Protein AF-A0A8S3JS24-F1 (afdb_monomer_lite)

pLDDT: mean 89.35, std 8.26, range [51.94, 95.0]

Foldseek 3Di:
DCPPCVVVVVVVVVVVVVVVVVVVLLCVLLVVLVVVQVVCVVVVHDGDDPVVSVVSSVVVSVVVVVLVVDDPVSVVVVVVVVVVVVVVVVVVVVD

Secondary structure (DSSP, 8-state):
--TTSHHHHHHHHHHHHHHHHHHHHHHHHHHHHHHHHHHHHHTTPPPPPHHHHHHHHHHHHHHHHHHHTS-HHHHHHHHHHHHHHHHHHHHHHH-

Radius of gyration: 18.6 Å; chains: 1; bounding box: 46×34×53 Å

Organism: NCBI:txid392030

Structure (mmCIF, N/CA/C/O backbone):
data_AF-A0A8S3JS24-F1
#
_entry.id   AF-A0A8S3JS24-F1
#
loop_
_atom_site.group_PDB
_atom_site.id
_atom_site.type_symbol
_atom_site.label_atom_id
_atom_site.label_alt_id
_atom_site.label_comp_id
_atom_site.label_asym_id
_atom_site.label_entity_id
_atom_site.label_seq_id
_atom_site.pdbx_PDB_ins_code
_atom_site.Cartn_x
_atom_site.Cartn_y
_atom_site.Cartn_z
_atom_site.occupancy
_atom_site.B_iso_or_equiv
_atom_site.auth_seq_id
_atom_site.auth_comp_id
_atom_site.auth_asym_id
_atom_site.auth_atom_id
_atom_site.pdbx_PDB_model_num
ATOM 1 N N . MET A 1 1 ? 12.736 18.970 -32.595 1.00 52.28 1 MET A N 1
ATOM 2 C CA . MET A 1 1 ? 13.290 18.924 -31.224 1.00 52.28 1 MET A CA 1
ATOM 3 C C . MET A 1 1 ? 13.994 17.575 -31.052 1.00 52.28 1 MET A C 1
ATOM 5 O O . MET A 1 1 ? 13.368 16.589 -30.712 1.00 52.28 1 MET A O 1
ATOM 9 N N . THR A 1 2 ? 15.132 17.402 -31.730 1.00 51.94 2 THR A N 1
ATOM 10 C CA . THR A 1 2 ? 16.482 17.296 -31.129 1.00 51.94 2 THR A CA 1
ATOM 11 C C . THR A 1 2 ? 16.680 16.063 -30.234 1.00 51.94 2 THR A C 1
ATOM 13 O O . THR A 1 2 ? 16.795 16.163 -29.017 1.00 51.94 2 THR A O 1
ATOM 16 N N . ALA A 1 3 ? 16.865 14.903 -30.879 1.00 61.09 3 ALA A N 1
ATOM 17 C CA . ALA A 1 3 ? 17.307 13.633 -30.279 1.00 61.09 3 ALA A CA 1
ATOM 18 C C . ALA A 1 3 ? 18.555 13.743 -29.368 1.00 61.09 3 ALA A C 1
ATOM 20 O O . ALA A 1 3 ? 18.825 12.855 -28.569 1.00 61.09 3 ALA A O 1
ATOM 21 N N . ARG A 1 4 ? 19.293 14.859 -29.440 1.00 61.09 4 ARG A N 1
ATOM 22 C CA . ARG A 1 4 ? 20.462 15.180 -28.611 1.00 61.09 4 ARG A CA 1
ATOM 23 C C . ARG A 1 4 ? 20.139 15.381 -27.122 1.00 61.09 4 ARG A C 1
ATOM 25 O O . ARG A 1 4 ? 21.006 15.139 -26.293 1.00 61.09 4 ARG A O 1
ATOM 32 N N . TYR A 1 5 ? 18.913 15.790 -26.783 1.00 66.31 5 TYR A N 1
ATOM 33 C CA . TYR A 1 5 ? 18.464 15.923 -25.388 1.00 66.31 5 TYR A CA 1
ATOM 34 C C . TYR A 1 5 ? 17.676 14.711 -24.893 1.00 66.31 5 TYR A C 1
ATOM 36 O O . TYR A 1 5 ? 17.434 14.607 -23.696 1.00 66.31 5 TYR A O 1
ATOM 44 N N . ALA A 1 6 ? 17.329 13.772 -25.781 1.00 75.06 6 ALA A N 1
ATOM 45 C CA . ALA A 1 6 ? 16.554 12.590 -25.420 1.00 75.06 6 ALA A CA 1
ATOM 46 C C . ALA A 1 6 ? 17.167 11.798 -24.245 1.00 75.06 6 ALA A C 1
ATOM 48 O O . ALA A 1 6 ? 16.414 11.453 -23.340 1.00 75.06 6 ALA A O 1
ATOM 49 N N . PRO A 1 7 ? 18.498 11.584 -24.151 1.00 84.12 7 PRO A N 1
ATOM 50 C CA . PRO A 1 7 ? 19.074 10.863 -23.014 1.00 84.12 7 PRO A CA 1
ATOM 51 C C . PRO A 1 7 ? 18.903 11.606 -21.683 1.00 84.12 7 PRO A C 1
ATOM 53 O O . PRO A 1 7 ? 18.538 11.003 -20.677 1.00 84.12 7 PRO A O 1
ATOM 56 N N . LEU A 1 8 ? 19.126 12.925 -21.680 1.00 85.69 8 LEU A N 1
ATOM 57 C CA . LEU A 1 8 ? 19.007 13.754 -20.480 1.00 85.69 8 LEU A CA 1
ATOM 58 C C . LEU A 1 8 ? 17.544 13.880 -20.036 1.00 85.69 8 LEU A C 1
ATOM 60 O O . LEU A 1 8 ? 17.244 13.747 -18.853 1.00 85.69 8 LEU A O 1
ATOM 64 N N . THR A 1 9 ? 16.625 14.085 -20.981 1.00 84.69 9 THR A N 1
ATOM 65 C CA . THR A 1 9 ? 15.189 14.153 -20.698 1.00 84.69 9 THR A CA 1
ATOM 66 C C . THR A 1 9 ? 14.664 12.813 -20.180 1.00 84.69 9 THR A C 1
ATOM 68 O O . THR A 1 9 ? 13.962 12.804 -19.176 1.00 84.69 9 THR A O 1
ATOM 71 N N . CYS A 1 10 ? 15.060 11.679 -20.772 1.00 86.88 10 CYS A N 1
ATOM 72 C CA . CYS A 1 10 ? 14.691 10.352 -20.268 1.00 86.88 10 CYS A CA 1
ATOM 73 C C . CYS A 1 10 ? 15.234 10.089 -18.858 1.00 86.88 10 CYS A C 1
ATOM 75 O O . CYS A 1 10 ? 14.516 9.540 -18.026 1.00 86.88 10 CYS A O 1
ATOM 77 N N . PHE A 1 11 ? 16.470 10.507 -18.567 1.00 90.06 11 PHE A N 1
ATOM 78 C CA . PHE A 1 11 ? 17.051 10.383 -17.229 1.00 90.06 11 PHE A CA 1
ATOM 79 C C . PHE A 1 11 ? 16.254 11.179 -16.189 1.00 90.06 11 PHE A C 1
ATOM 81 O O . PHE A 1 11 ? 15.881 10.642 -15.149 1.00 90.06 11 PHE A O 1
ATOM 88 N N . ILE A 1 12 ? 15.937 12.440 -16.493 1.00 91.56 12 ILE A N 1
ATOM 89 C CA . ILE A 1 12 ? 15.149 13.306 -15.610 1.00 91.56 12 ILE A CA 1
ATOM 90 C C . ILE A 1 12 ? 13.738 12.732 -15.407 1.00 91.56 12 ILE A C 1
ATOM 92 O O . ILE A 1 12 ? 13.297 12.582 -14.269 1.00 91.56 12 ILE A O 1
ATOM 96 N N . CYS A 1 13 ? 13.048 12.344 -16.484 1.00 90.88 13 CYS A N 1
ATOM 97 C CA . CYS A 1 13 ? 11.729 11.713 -16.401 1.00 90.88 13 CYS A CA 1
ATOM 98 C C . CYS A 1 13 ? 11.759 10.410 -15.590 1.00 90.88 13 CYS A C 1
ATOM 100 O O . CYS A 1 13 ? 10.840 10.161 -14.813 1.00 90.88 13 CYS A O 1
ATOM 102 N N . GLY A 1 14 ? 12.817 9.605 -15.725 1.00 92.56 14 GLY A N 1
ATOM 103 C CA . GLY A 1 14 ? 13.007 8.384 -14.945 1.00 92.56 14 GLY A CA 1
ATOM 104 C C . GLY A 1 14 ? 13.081 8.658 -13.443 1.00 92.56 14 GLY A C 1
ATOM 105 O O . GLY A 1 14 ? 12.382 8.007 -12.668 1.00 92.56 14 GLY A O 1
ATOM 106 N N . TRP A 1 15 ? 13.855 9.666 -13.032 1.00 94.69 15 TRP A N 1
ATOM 107 C CA . TRP A 1 15 ? 13.951 10.065 -11.624 1.00 94.69 15 TRP A CA 1
ATOM 108 C C . TRP A 1 15 ? 12.645 10.620 -11.066 1.00 94.69 15 TRP A C 1
ATOM 110 O O . TRP A 1 15 ? 12.249 10.240 -9.966 1.00 94.69 15 TRP A O 1
ATOM 120 N N . PHE A 1 16 ? 11.944 11.471 -11.818 1.00 94.38 16 PHE A N 1
ATOM 121 C CA . PHE A 1 16 ? 10.642 11.978 -11.381 1.00 94.38 16 PHE A CA 1
ATOM 122 C C . PHE A 1 16 ? 9.600 10.865 -11.262 1.00 94.38 16 PHE A C 1
ATOM 124 O O . PHE A 1 16 ? 8.850 10.845 -10.289 1.00 94.38 16 PHE A O 1
ATOM 131 N N . ASN A 1 17 ? 9.591 9.909 -12.193 1.00 94.06 17 ASN A N 1
ATOM 132 C CA . ASN A 1 17 ? 8.726 8.737 -12.099 1.00 94.06 17 ASN A CA 1
ATOM 133 C C . ASN A 1 17 ? 9.061 7.898 -10.856 1.00 94.06 17 ASN A C 1
ATOM 135 O O . ASN A 1 17 ? 8.169 7.509 -10.110 1.00 94.06 17 ASN A O 1
ATOM 139 N N . PHE A 1 18 ? 10.347 7.665 -10.585 1.00 92.81 18 PHE A N 1
ATOM 140 C CA . PHE A 1 18 ? 10.780 6.944 -9.389 1.00 92.81 18 PHE A CA 1
ATOM 141 C C . PHE A 1 18 ? 10.321 7.637 -8.096 1.00 92.81 18 PHE A C 1
ATOM 143 O O . PHE A 1 18 ? 9.658 7.013 -7.271 1.00 92.81 18 PHE A O 1
ATOM 150 N N . ILE A 1 19 ? 10.608 8.933 -7.939 1.00 93.75 19 ILE A N 1
ATOM 151 C CA . ILE A 1 19 ? 10.226 9.708 -6.745 1.00 93.75 19 ILE A CA 1
ATOM 152 C C . ILE A 1 19 ? 8.701 9.762 -6.589 1.00 93.75 19 ILE A C 1
ATOM 154 O O . ILE A 1 19 ? 8.190 9.630 -5.475 1.00 93.75 19 ILE A O 1
ATOM 158 N N . GLY A 1 20 ? 7.972 9.932 -7.694 1.00 92.94 20 GLY A N 1
ATOM 159 C CA . GLY A 1 20 ? 6.511 9.948 -7.699 1.00 92.94 20 GLY A CA 1
ATOM 160 C C . GLY A 1 20 ? 5.912 8.623 -7.228 1.00 92.94 20 GLY A C 1
ATOM 161 O O . GLY A 1 20 ? 5.014 8.626 -6.387 1.00 92.94 20 GLY A O 1
ATOM 162 N N . ASN A 1 21 ? 6.453 7.495 -7.692 1.00 90.62 21 ASN A N 1
ATOM 163 C CA . ASN A 1 21 ? 6.005 6.170 -7.258 1.00 90.62 21 ASN A CA 1
ATOM 164 C C . ASN A 1 21 ? 6.323 5.918 -5.778 1.00 90.62 21 ASN A C 1
ATOM 166 O O . ASN A 1 21 ? 5.432 5.534 -5.028 1.00 90.62 21 ASN A O 1
ATOM 170 N N . VAL A 1 22 ? 7.543 6.234 -5.324 1.00 90.44 22 VAL A N 1
ATOM 171 C CA . VAL A 1 22 ? 7.923 6.091 -3.905 1.00 90.44 22 VAL A CA 1
ATOM 172 C C . VAL A 1 22 ? 7.027 6.938 -3.001 1.00 90.44 22 VAL A C 1
ATOM 174 O O . VAL A 1 22 ? 6.580 6.480 -1.952 1.00 90.44 22 VAL A O 1
ATOM 177 N N . THR A 1 23 ? 6.734 8.173 -3.409 1.00 91.94 23 THR A N 1
ATOM 178 C CA . THR A 1 23 ? 5.842 9.058 -2.648 1.00 91.94 23 THR A CA 1
ATOM 179 C C . THR A 1 23 ? 4.428 8.488 -2.598 1.00 91.94 23 THR A C 1
ATOM 181 O O . THR A 1 23 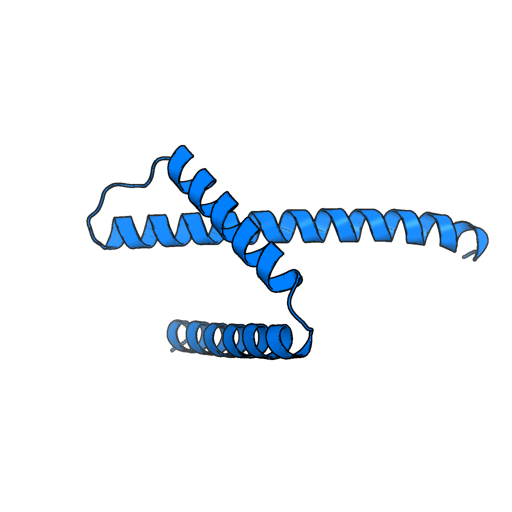? 3.818 8.469 -1.533 1.00 91.94 23 THR A O 1
ATOM 184 N N . SER A 1 24 ? 3.931 7.965 -3.722 1.00 90.12 24 SER A N 1
ATOM 185 C CA . SER A 1 24 ? 2.606 7.343 -3.806 1.00 90.12 24 SER A CA 1
ATOM 186 C C . SER A 1 24 ? 2.481 6.141 -2.866 1.00 90.12 24 SER A C 1
ATOM 188 O O . SER A 1 24 ? 1.493 6.045 -2.139 1.00 90.12 24 SER A O 1
ATOM 190 N N . ASP A 1 25 ? 3.499 5.280 -2.797 1.00 89.69 25 ASP A N 1
ATOM 191 C CA . ASP A 1 25 ? 3.526 4.136 -1.875 1.00 89.69 25 ASP A CA 1
ATOM 192 C C . ASP A 1 25 ? 3.437 4.576 -0.400 1.00 89.69 25 ASP A C 1
ATOM 194 O O . ASP A 1 25 ? 2.712 3.974 0.397 1.00 89.69 25 ASP A O 1
ATOM 198 N N . VAL A 1 26 ? 4.134 5.656 -0.028 1.00 89.88 26 VAL A N 1
ATOM 199 C CA . VAL A 1 26 ? 4.090 6.226 1.333 1.00 89.88 26 VAL A CA 1
ATOM 200 C C . VAL A 1 26 ? 2.740 6.889 1.626 1.00 89.88 26 VAL A C 1
ATOM 202 O O . VAL A 1 26 ? 2.197 6.762 2.727 1.00 89.88 26 VAL A O 1
ATOM 205 N N . THR A 1 27 ? 2.160 7.593 0.654 1.00 92.94 27 THR A N 1
ATOM 206 C CA . THR A 1 27 ? 0.833 8.207 0.801 1.00 92.94 27 THR A CA 1
ATOM 207 C C . THR A 1 27 ? -0.255 7.150 0.978 1.00 92.94 27 THR A C 1
ATOM 209 O O . THR A 1 27 ? -1.144 7.323 1.808 1.00 92.94 27 THR A O 1
ATOM 212 N N . LEU A 1 28 ? -0.176 6.026 0.264 1.00 91.50 28 LEU A N 1
ATOM 213 C CA . LEU A 1 28 ? -1.130 4.928 0.414 1.00 91.50 28 LEU A CA 1
ATOM 214 C C . LEU A 1 28 ? -1.023 4.253 1.789 1.00 91.50 28 LEU A C 1
ATOM 216 O O . LEU A 1 28 ? -2.049 4.006 2.427 1.00 91.50 28 LEU A O 1
ATOM 220 N N . SER A 1 29 ? 0.192 3.997 2.287 1.00 93.00 29 SER A N 1
ATOM 221 C CA . SER A 1 29 ? 0.369 3.359 3.600 1.00 93.00 29 SER A CA 1
ATOM 222 C C . SER A 1 29 ? -0.076 4.258 4.760 1.00 93.00 29 SER A C 1
ATOM 224 O O . SER A 1 29 ? -0.774 3.799 5.668 1.00 93.00 29 SER A O 1
ATOM 226 N N . SER A 1 30 ? 0.237 5.554 4.697 1.00 93.50 30 SER A N 1
ATOM 227 C CA . SER A 1 30 ? -0.242 6.553 5.667 1.00 93.50 30 SER A CA 1
ATOM 228 C C . SER A 1 30 ? -1.750 6.812 5.576 1.00 93.50 30 SER A C 1
ATOM 230 O O . SER A 1 30 ? -2.423 6.954 6.604 1.00 93.50 30 SER A O 1
ATOM 232 N N . GLY A 1 31 ? -2.313 6.790 4.367 1.00 93.31 31 GLY A N 1
ATOM 233 C CA . GLY A 1 31 ? -3.756 6.841 4.142 1.00 93.31 31 GLY A CA 1
ATOM 234 C C . GLY A 1 31 ? -4.479 5.674 4.813 1.00 93.31 31 GLY A C 1
ATOM 235 O O . GLY A 1 31 ? -5.460 5.886 5.527 1.00 93.31 31 GLY A O 1
ATOM 236 N N . PHE A 1 32 ? -3.953 4.452 4.686 1.00 93.06 32 PHE A N 1
ATOM 237 C CA . PHE A 1 32 ? -4.514 3.291 5.380 1.00 93.06 32 PHE A CA 1
ATOM 238 C C . PHE A 1 32 ? -4.472 3.448 6.906 1.00 93.06 32 PHE A C 1
ATOM 240 O O . PHE A 1 32 ? -5.473 3.187 7.573 1.00 93.06 32 PHE A O 1
ATOM 247 N N . ALA A 1 33 ? -3.351 3.906 7.474 1.00 94.69 33 ALA A N 1
ATOM 248 C CA . ALA A 1 33 ? -3.245 4.126 8.919 1.00 94.69 33 ALA A CA 1
ATOM 249 C C . ALA A 1 33 ? -4.276 5.154 9.426 1.00 94.69 33 ALA A C 1
ATOM 251 O O . ALA A 1 33 ? -4.845 4.990 10.507 1.00 94.69 33 ALA A O 1
ATOM 252 N N . THR A 1 34 ? -4.572 6.169 8.610 1.00 94.62 34 THR A N 1
ATOM 253 C CA . THR A 1 34 ? -5.600 7.178 8.899 1.00 94.62 34 THR A CA 1
ATOM 254 C C . THR A 1 34 ? -7.008 6.579 8.859 1.00 94.62 34 THR A C 1
ATOM 256 O O . THR A 1 34 ? -7.810 6.844 9.756 1.00 94.62 34 THR A O 1
ATOM 259 N N . ILE A 1 35 ? -7.308 5.731 7.869 1.00 94.00 35 ILE A N 1
ATOM 260 C CA . ILE A 1 35 ? -8.593 5.015 7.777 1.00 94.00 35 ILE A CA 1
ATOM 261 C C . ILE A 1 35 ? -8.776 4.083 8.979 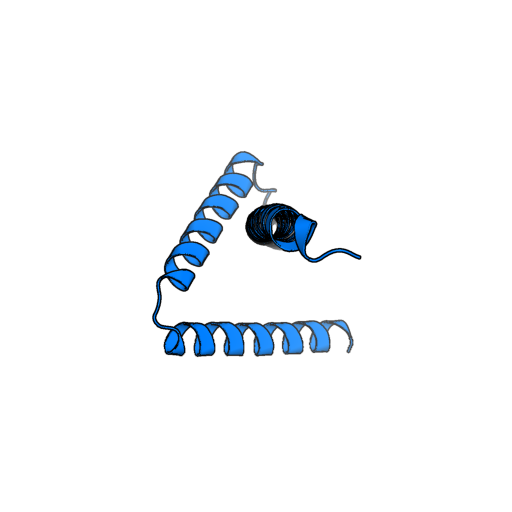1.00 94.00 35 ILE A C 1
ATOM 263 O O . ILE A 1 35 ? -9.848 4.060 9.581 1.00 94.00 35 ILE A O 1
ATOM 267 N N . LEU A 1 36 ? -7.729 3.358 9.378 1.00 94.25 36 LEU A N 1
ATOM 268 C CA . LEU A 1 36 ? -7.769 2.489 10.554 1.00 94.25 36 LEU A CA 1
ATOM 269 C C . LEU A 1 36 ? -8.031 3.290 11.837 1.00 94.25 36 LEU A C 1
ATOM 271 O O . LEU A 1 36 ? -8.854 2.893 12.660 1.00 94.25 36 LEU A O 1
ATOM 275 N N . ASN A 1 37 ? -7.367 4.438 11.993 1.00 94.94 37 ASN A N 1
ATOM 276 C CA . ASN A 1 37 ? -7.617 5.348 13.106 1.00 94.94 37 ASN A CA 1
ATOM 277 C C . ASN A 1 37 ? -9.080 5.826 13.126 1.00 94.94 37 ASN A C 1
ATOM 279 O O . ASN A 1 37 ? -9.724 5.793 14.172 1.00 94.94 37 ASN A O 1
ATOM 283 N N . ALA A 1 38 ? -9.629 6.212 11.970 1.00 93.94 38 ALA A N 1
ATOM 284 C CA . ALA A 1 38 ? -11.029 6.611 11.852 1.00 93.94 38 ALA A CA 1
ATOM 285 C C . ALA A 1 38 ? -11.988 5.468 12.230 1.00 93.94 38 ALA A C 1
ATOM 287 O O . ALA A 1 38 ? -12.932 5.689 12.986 1.00 93.94 38 ALA A O 1
ATOM 288 N N . ALA A 1 39 ? -11.716 4.239 11.783 1.00 93.38 39 ALA A N 1
ATOM 289 C CA . ALA A 1 39 ? -12.506 3.064 12.147 1.00 93.38 39 ALA A CA 1
ATOM 290 C C . ALA A 1 39 ? -12.482 2.794 13.664 1.00 93.38 39 ALA A C 1
ATOM 292 O O . ALA A 1 39 ? -13.520 2.491 14.254 1.00 93.38 39 ALA A O 1
ATOM 293 N N . MET A 1 40 ? -11.328 2.964 14.319 1.00 94.31 40 MET A N 1
ATOM 294 C CA . MET A 1 40 ? -11.231 2.825 15.774 1.00 94.31 40 MET A CA 1
ATOM 295 C C . MET A 1 40 ? -12.042 3.888 16.519 1.00 94.31 40 MET A C 1
ATOM 297 O O . MET A 1 40 ? -12.760 3.551 17.460 1.00 94.31 40 MET A O 1
ATOM 301 N N . ILE A 1 41 ? -11.996 5.140 16.066 1.00 95.00 41 ILE A N 1
ATOM 302 C CA . ILE A 1 41 ? -12.796 6.224 16.649 1.00 95.00 41 ILE A CA 1
ATOM 303 C C . ILE A 1 41 ? -14.294 5.917 16.516 1.00 95.00 41 ILE A C 1
ATOM 305 O O . ILE A 1 41 ? -15.036 6.041 17.487 1.00 95.00 41 ILE A O 1
ATOM 309 N N . ILE A 1 42 ? -14.736 5.439 15.347 1.00 95.00 42 ILE A N 1
ATOM 310 C CA . ILE A 1 42 ? -16.136 5.045 15.110 1.00 95.00 42 ILE A CA 1
ATOM 311 C C . ILE A 1 42 ? -16.559 3.886 16.026 1.00 95.00 42 ILE A C 1
ATOM 313 O O . ILE A 1 42 ? -17.693 3.855 16.496 1.00 95.00 42 ILE A O 1
ATOM 317 N N . SER A 1 43 ? -15.648 2.960 16.334 1.00 93.69 43 SER A N 1
ATOM 318 C CA . SER A 1 43 ? -15.908 1.853 17.268 1.00 93.69 43 SER A CA 1
ATOM 319 C C . SER A 1 43 ? -15.967 2.264 18.750 1.00 93.69 43 SER A C 1
ATOM 321 O O . SER A 1 43 ? -16.180 1.409 19.606 1.00 93.69 43 SER A O 1
ATOM 323 N N . GLY A 1 44 ? -15.777 3.551 19.067 1.00 93.19 44 GLY A N 1
ATOM 324 C CA . GLY A 1 44 ? -15.806 4.079 20.435 1.00 93.19 44 GLY A CA 1
ATOM 325 C C . GLY A 1 44 ? -14.458 4.046 21.163 1.00 93.19 44 GLY A C 1
ATOM 326 O O . GLY A 1 44 ? -14.415 4.291 22.366 1.00 93.19 44 GLY A O 1
ATOM 327 N N . ASN A 1 45 ? -13.360 3.754 20.458 1.00 92.50 45 ASN A N 1
ATOM 328 C CA . ASN A 1 45 ? -12.009 3.788 21.016 1.00 92.50 45 ASN A CA 1
ATOM 329 C C . ASN A 1 45 ? -11.366 5.176 20.859 1.00 92.50 45 ASN A C 1
ATOM 331 O O . ASN A 1 45 ? -11.742 5.973 19.999 1.00 92.50 45 ASN A O 1
ATOM 335 N N . SER A 1 46 ? -10.351 5.458 21.679 1.00 93.00 46 SER A N 1
ATOM 336 C CA . SER A 1 46 ? -9.537 6.672 21.549 1.00 93.00 46 SER A CA 1
ATOM 337 C C . SER A 1 46 ? -8.733 6.687 20.247 1.00 93.00 46 SER A C 1
ATOM 339 O O . SER A 1 46 ? -8.392 5.639 19.692 1.00 93.00 46 SER A O 1
ATOM 341 N N . SER A 1 47 ? -8.377 7.887 19.784 1.00 93.00 47 SER A N 1
ATOM 342 C CA . SER A 1 47 ? -7.526 8.051 18.607 1.00 93.00 47 SER A CA 1
ATOM 343 C C . SER A 1 47 ? -6.135 7.446 18.818 1.00 93.00 47 SER A C 1
ATOM 345 O O . SER A 1 47 ? -5.540 7.519 19.896 1.00 93.00 47 SER A O 1
ATOM 347 N N . LEU A 1 48 ? -5.594 6.860 17.753 1.00 92.25 48 LEU A N 1
ATOM 348 C CA . LEU A 1 48 ? -4.212 6.408 17.701 1.00 92.25 48 LEU A CA 1
ATOM 349 C C . LEU A 1 48 ? -3.277 7.601 17.807 1.00 92.25 48 LEU A C 1
ATOM 351 O O . LEU A 1 48 ? -3.424 8.588 17.080 1.00 92.25 48 LEU A O 1
ATOM 355 N N . SER A 1 49 ? -2.251 7.470 18.644 1.00 94.31 49 SER A N 1
ATOM 356 C CA . SER A 1 49 ? -1.161 8.436 18.653 1.00 94.31 49 SER A CA 1
ATOM 357 C C . SER A 1 49 ? -0.454 8.450 17.296 1.00 94.31 49 SER A C 1
ATOM 359 O O . SER A 1 49 ? -0.361 7.429 16.607 1.00 94.31 49 SER A O 1
ATOM 361 N N . THR A 1 50 ? 0.095 9.606 16.924 1.00 92.25 50 THR A N 1
ATOM 362 C CA . THR A 1 50 ? 0.836 9.774 15.667 1.00 92.25 50 THR A CA 1
ATOM 363 C C . THR A 1 50 ? 1.958 8.744 15.530 1.00 92.25 50 THR A C 1
ATOM 365 O O . THR A 1 50 ? 2.162 8.196 14.453 1.00 92.25 50 THR A O 1
ATOM 368 N N . GLY A 1 51 ? 2.637 8.407 16.634 1.00 93.31 51 GLY A N 1
ATOM 369 C CA . GLY A 1 51 ? 3.684 7.383 16.641 1.00 93.31 51 GLY A CA 1
ATOM 370 C C . GLY A 1 51 ? 3.178 5.998 16.227 1.00 93.31 51 GLY A C 1
ATOM 371 O O . GLY A 1 51 ? 3.838 5.316 15.445 1.00 93.31 51 GLY A O 1
ATOM 372 N N . VAL A 1 52 ? 1.987 5.598 16.685 1.00 93.19 52 VAL A N 1
ATOM 373 C CA . VAL A 1 52 ? 1.391 4.309 16.303 1.00 93.19 52 VAL A CA 1
ATOM 374 C C . VAL A 1 52 ? 0.947 4.323 14.840 1.00 93.19 52 VAL A C 1
ATOM 376 O O . VAL A 1 52 ? 1.209 3.361 14.122 1.00 93.19 52 VAL A O 1
ATOM 379 N N . GLN A 1 53 ? 0.352 5.419 14.361 1.00 93.25 53 GLN A N 1
ATOM 380 C CA . GLN A 1 53 ? -0.041 5.550 12.950 1.00 93.25 53 GLN A CA 1
ATOM 381 C C . GLN A 1 53 ? 1.172 5.458 12.008 1.00 93.25 53 GLN A C 1
ATOM 383 O O . GLN A 1 53 ? 1.126 4.751 10.997 1.00 93.25 53 GLN A O 1
ATOM 388 N N . THR A 1 54 ? 2.291 6.094 12.368 1.00 93.69 54 THR A N 1
ATOM 389 C CA . THR A 1 54 ? 3.557 5.974 11.631 1.00 93.69 54 THR A CA 1
ATOM 390 C C . THR A 1 54 ? 4.083 4.539 11.647 1.00 93.69 54 THR A C 1
ATOM 392 O O . THR A 1 54 ? 4.476 4.023 10.603 1.00 93.69 54 THR A O 1
ATOM 395 N N . GLY A 1 55 ? 4.046 3.861 12.800 1.00 93.62 55 GLY A N 1
ATOM 396 C CA . GLY A 1 55 ? 4.461 2.458 12.912 1.00 93.62 55 GLY A CA 1
ATOM 397 C C . GLY A 1 55 ? 3.650 1.521 12.012 1.00 93.62 55 GLY A C 1
ATOM 398 O O . GLY A 1 55 ? 4.220 0.679 11.319 1.00 93.62 55 GLY A O 1
ATOM 399 N N . ILE A 1 56 ? 2.330 1.718 11.954 1.00 94.06 56 ILE A N 1
ATOM 400 C CA . ILE A 1 56 ? 1.430 0.970 11.064 1.00 94.06 56 ILE A CA 1
ATOM 401 C C . ILE A 1 56 ? 1.765 1.249 9.595 1.00 94.06 56 ILE A C 1
ATOM 403 O O . ILE A 1 56 ? 1.862 0.316 8.801 1.00 94.06 56 ILE A O 1
ATOM 407 N N . SER A 1 57 ? 2.005 2.514 9.242 1.00 93.25 57 SER A N 1
ATOM 408 C CA . SER A 1 57 ? 2.367 2.908 7.873 1.00 93.25 57 SER A CA 1
ATOM 409 C C . SER A 1 57 ? 3.657 2.221 7.411 1.00 93.25 57 SER A C 1
ATOM 411 O O . SER A 1 57 ? 3.704 1.665 6.316 1.00 93.25 57 SER A O 1
ATOM 413 N N . ILE A 1 58 ? 4.680 2.178 8.273 1.00 93.69 58 ILE A N 1
ATOM 414 C CA . ILE A 1 58 ? 5.944 1.476 7.998 1.00 93.69 58 ILE A CA 1
ATOM 415 C C . ILE A 1 58 ? 5.698 -0.024 7.799 1.00 93.69 58 ILE A C 1
ATOM 417 O O . ILE A 1 58 ? 6.183 -0.600 6.824 1.00 93.69 58 ILE A O 1
ATOM 421 N N . ALA A 1 59 ? 4.924 -0.660 8.684 1.00 94.06 59 ALA A N 1
ATOM 422 C CA . ALA A 1 59 ? 4.616 -2.087 8.582 1.00 94.06 59 ALA A CA 1
ATOM 423 C C . ALA A 1 59 ? 3.903 -2.434 7.263 1.00 94.06 59 ALA A C 1
ATOM 425 O O . ALA A 1 59 ? 4.244 -3.421 6.611 1.00 94.06 59 ALA A O 1
ATOM 426 N N . ILE A 1 60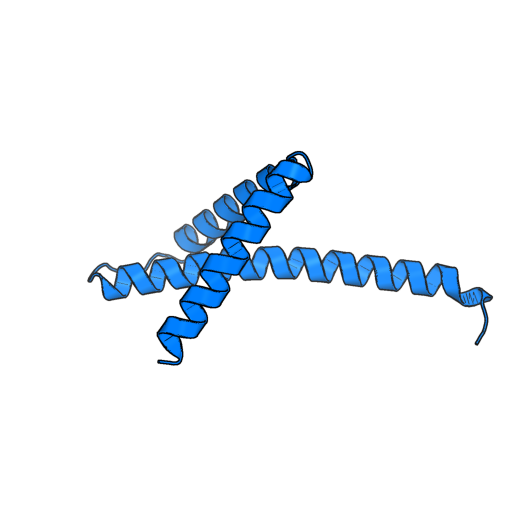 ? 2.963 -1.596 6.824 1.00 93.50 60 ILE A N 1
ATOM 427 C CA . ILE A 1 60 ? 2.248 -1.777 5.554 1.00 93.50 60 ILE A CA 1
ATOM 428 C C . ILE A 1 60 ? 3.184 -1.618 4.361 1.00 93.50 60 ILE A C 1
ATOM 430 O O . ILE A 1 60 ? 3.144 -2.439 3.445 1.00 93.50 60 ILE A O 1
ATOM 434 N N . SER A 1 61 ? 4.066 -0.617 4.380 1.00 91.44 61 SER A N 1
ATOM 435 C CA . SER A 1 61 ? 5.078 -0.460 3.335 1.00 91.44 61 SER A CA 1
ATOM 436 C C . SER A 1 61 ? 5.997 -1.687 3.245 1.00 91.44 61 SER A C 1
ATOM 438 O O . SER A 1 61 ? 6.321 -2.118 2.141 1.00 91.44 61 SER A O 1
ATOM 440 N N . PHE A 1 62 ? 6.351 -2.326 4.367 1.00 91.00 62 PHE A N 1
ATOM 441 C CA . PHE A 1 62 ? 7.090 -3.596 4.344 1.00 91.00 62 PHE A CA 1
ATOM 442 C C . PHE A 1 62 ? 6.298 -4.736 3.692 1.00 91.00 62 PHE A C 1
ATOM 444 O O . PHE A 1 62 ? 6.848 -5.464 2.863 1.00 91.00 62 PHE A O 1
ATOM 451 N N . ILE A 1 63 ? 5.006 -4.876 4.008 1.00 90.44 63 ILE A N 1
ATOM 452 C CA . ILE A 1 63 ? 4.135 -5.879 3.373 1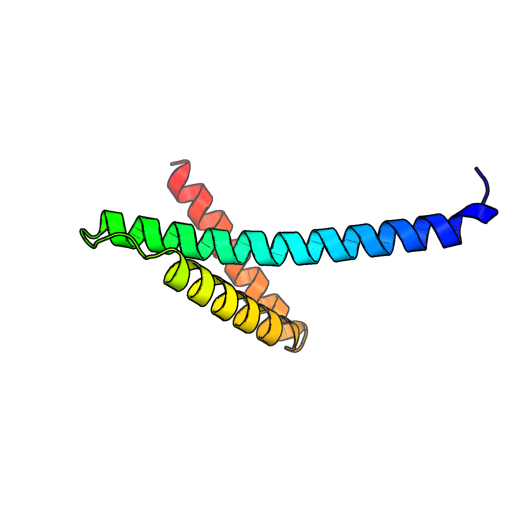.00 90.44 63 ILE A CA 1
ATOM 453 C C . ILE A 1 63 ? 4.077 -5.649 1.856 1.00 90.44 63 ILE A C 1
ATOM 455 O O . ILE A 1 63 ? 4.215 -6.595 1.074 1.00 90.44 63 ILE A O 1
ATOM 459 N N . TRP A 1 64 ? 3.958 -4.394 1.423 1.00 89.50 64 TRP A N 1
ATOM 460 C CA . TRP A 1 64 ? 3.976 -4.036 0.007 1.00 89.50 64 TRP A CA 1
ATOM 461 C C . TRP A 1 64 ? 5.286 -4.433 -0.682 1.00 89.50 64 TRP A C 1
ATOM 463 O O . TRP A 1 64 ? 5.267 -5.110 -1.710 1.00 89.50 64 TRP A O 1
ATOM 473 N N . VAL A 1 65 ? 6.434 -4.117 -0.075 1.00 88.69 65 VAL A N 1
ATOM 474 C CA . VAL A 1 65 ? 7.754 -4.519 -0.589 1.00 88.69 65 VAL A CA 1
ATOM 475 C C . VAL A 1 65 ? 7.864 -6.040 -0.719 1.00 88.69 65 VAL A C 1
ATOM 477 O O . VAL A 1 65 ? 8.336 -6.535 -1.741 1.00 88.69 65 VAL A O 1
ATOM 480 N N . THR A 1 66 ? 7.378 -6.802 0.266 1.00 88.88 66 THR A N 1
ATOM 481 C CA . THR A 1 66 ? 7.393 -8.274 0.176 1.00 88.88 66 THR A CA 1
ATOM 482 C C . THR A 1 66 ? 6.485 -8.809 -0.932 1.00 88.88 66 THR A C 1
ATOM 484 O O . THR A 1 66 ? 6.830 -9.790 -1.589 1.00 88.88 66 THR A O 1
ATOM 487 N N . THR A 1 67 ? 5.369 -8.131 -1.206 1.00 87.56 67 THR A N 1
ATOM 488 C CA . THR A 1 67 ? 4.463 -8.473 -2.311 1.00 87.56 67 THR A CA 1
ATOM 489 C C . THR A 1 67 ? 5.133 -8.217 -3.662 1.00 87.56 67 THR A C 1
ATOM 491 O O . THR A 1 67 ? 5.059 -9.056 -4.562 1.00 87.56 67 THR A O 1
ATOM 494 N N . ASN A 1 68 ? 5.890 -7.123 -3.777 1.00 86.94 68 ASN A N 1
ATOM 495 C CA . ASN A 1 68 ? 6.682 -6.799 -4.966 1.00 86.94 68 ASN A CA 1
ATOM 496 C C . ASN A 1 68 ? 7.833 -7.790 -5.236 1.00 86.94 68 ASN A C 1
ATOM 498 O O . ASN A 1 68 ? 8.303 -7.883 -6.367 1.00 86.94 68 ASN A O 1
ATOM 502 N N . ALA A 1 69 ? 8.247 -8.584 -4.243 1.00 88.00 69 ALA A N 1
ATOM 503 C CA . ALA A 1 69 ? 9.233 -9.653 -4.417 1.00 88.00 69 ALA A CA 1
ATOM 504 C C . ALA A 1 69 ? 8.634 -10.986 -4.924 1.00 88.00 69 ALA A C 1
ATOM 506 O O . ALA A 1 69 ? 9.376 -11.915 -5.251 1.00 88.00 69 ALA A O 1
ATOM 507 N N . LEU A 1 70 ? 7.303 -11.120 -4.973 1.00 89.25 70 LEU A N 1
ATOM 508 C CA . LEU A 1 70 ? 6.641 -12.332 -5.462 1.00 89.25 70 LEU A CA 1
ATOM 509 C C . LEU A 1 70 ? 6.773 -12.489 -6.986 1.00 89.25 70 LEU A C 1
ATOM 511 O O . LEU A 1 70 ? 6.975 -11.531 -7.724 1.00 89.25 70 LEU A O 1
ATOM 515 N N . ARG A 1 71 ? 6.599 -13.723 -7.483 1.00 89.81 71 ARG A N 1
ATOM 516 C CA . ARG A 1 71 ? 6.479 -13.968 -8.932 1.00 89.81 71 ARG A CA 1
ATOM 517 C C . ARG A 1 71 ? 5.263 -13.227 -9.490 1.00 89.81 71 ARG A C 1
ATOM 519 O O . ARG A 1 71 ? 4.218 -13.180 -8.836 1.00 89.81 71 ARG A O 1
ATOM 526 N N . ILE A 1 72 ? 5.396 -12.751 -10.726 1.00 89.81 72 ILE A N 1
ATOM 527 C CA . ILE A 1 72 ? 4.401 -11.914 -11.408 1.00 89.81 72 ILE A CA 1
ATOM 528 C C . ILE A 1 72 ? 2.997 -12.538 -11.434 1.00 89.81 72 ILE A C 1
ATOM 530 O O . ILE A 1 72 ? 2.012 -11.832 -11.252 1.00 89.81 72 ILE A O 1
ATOM 534 N N . ASP A 1 73 ? 2.896 -13.868 -11.533 1.00 91.12 73 ASP A N 1
ATOM 535 C CA . ASP A 1 73 ? 1.608 -14.573 -11.512 1.00 91.12 73 ASP A CA 1
ATOM 536 C C . ASP A 1 73 ? 0.861 -14.358 -10.189 1.00 91.12 73 ASP A C 1
ATOM 538 O O . ASP A 1 73 ? -0.339 -14.095 -10.170 1.00 91.12 73 ASP A O 1
ATOM 542 N N . ARG A 1 74 ? 1.578 -14.433 -9.058 1.00 89.88 74 ARG A N 1
ATOM 543 C CA . ARG A 1 74 ? 0.995 -14.241 -7.720 1.00 89.88 74 ARG A CA 1
ATOM 544 C C . ARG A 1 74 ? 0.638 -12.781 -7.471 1.00 89.88 74 ARG A C 1
ATOM 546 O O . ARG A 1 74 ? -0.386 -12.513 -6.852 1.00 89.88 74 ARG A O 1
ATOM 553 N N . GLN A 1 75 ? 1.451 -11.855 -7.979 1.00 89.12 75 GLN A N 1
ATOM 554 C CA . GLN A 1 75 ? 1.127 -10.429 -7.945 1.00 89.12 75 GLN A CA 1
ATOM 555 C C . GLN A 1 75 ? -0.159 -10.155 -8.720 1.00 89.12 75 GLN A C 1
ATOM 557 O O . GLN A 1 75 ? -1.052 -9.498 -8.193 1.00 89.12 75 GLN A O 1
ATOM 562 N N . GLY A 1 76 ? -0.301 -10.726 -9.920 1.00 88.94 76 GLY A N 1
ATOM 563 C CA . GLY A 1 76 ? -1.501 -10.586 -10.744 1.00 88.94 76 GLY A CA 1
ATOM 564 C C . GLY A 1 76 ? -2.783 -10.971 -10.001 1.00 88.94 76 GLY A C 1
ATOM 565 O O . GLY A 1 76 ? -3.760 -10.222 -10.037 1.00 88.94 76 GLY A O 1
ATOM 566 N N . TRP A 1 77 ? -2.765 -12.079 -9.251 1.00 91.19 77 TRP A N 1
ATOM 567 C CA . TRP A 1 77 ? -3.898 -12.481 -8.408 1.00 91.19 77 TRP A CA 1
ATOM 568 C C . TRP A 1 77 ? -4.216 -11.466 -7.305 1.00 91.19 77 TRP A C 1
ATOM 570 O O . TRP A 1 77 ? -5.382 -11.118 -7.118 1.00 91.19 77 TRP A O 1
ATOM 580 N N . ILE A 1 78 ? -3.198 -10.958 -6.604 1.00 91.12 78 ILE A N 1
ATOM 581 C CA . ILE A 1 78 ? -3.371 -9.965 -5.532 1.00 91.12 78 ILE A CA 1
ATOM 582 C C . ILE A 1 78 ? -3.938 -8.655 -6.092 1.00 91.12 78 ILE A C 1
ATOM 584 O O . ILE A 1 78 ? -4.896 -8.116 -5.541 1.00 91.12 78 ILE A O 1
ATOM 588 N N . HIS A 1 79 ? -3.399 -8.168 -7.211 1.00 91.00 79 HIS A N 1
ATOM 589 C CA . HIS A 1 79 ? -3.890 -6.955 -7.863 1.00 91.00 79 HIS A CA 1
ATOM 590 C C . HIS A 1 79 ? -5.327 -7.116 -8.360 1.00 91.00 79 HIS A C 1
ATOM 592 O O . HIS A 1 79 ? -6.149 -6.234 -8.129 1.00 91.00 79 HIS A O 1
ATOM 598 N N . THR A 1 80 ? -5.657 -8.260 -8.967 1.00 93.38 80 THR A N 1
ATOM 599 C CA . THR A 1 80 ? -7.022 -8.542 -9.437 1.00 93.38 80 THR A CA 1
ATOM 600 C C . THR A 1 80 ? -8.016 -8.529 -8.276 1.00 93.38 80 THR A C 1
ATOM 602 O O . THR A 1 80 ? -9.076 -7.913 -8.375 1.00 93.38 80 THR A O 1
ATOM 605 N N . LEU A 1 81 ? -7.659 -9.150 -7.146 1.00 92.44 81 LEU A N 1
ATOM 606 C CA . LEU A 1 81 ? -8.482 -9.125 -5.939 1.00 92.44 81 LEU A CA 1
ATOM 607 C C . LEU A 1 81 ? -8.672 -7.695 -5.410 1.00 92.44 81 LEU A C 1
ATOM 609 O O . LEU A 1 81 ? -9.796 -7.302 -5.099 1.00 92.44 81 LEU A O 1
ATOM 613 N N . ALA A 1 82 ? -7.596 -6.906 -5.344 1.00 90.00 82 ALA A N 1
ATOM 614 C CA . ALA A 1 82 ? -7.661 -5.514 -4.907 1.00 90.00 82 ALA A CA 1
ATOM 615 C C . ALA A 1 82 ? -8.586 -4.674 -5.805 1.00 90.00 82 ALA A C 1
ATOM 617 O O . ALA A 1 82 ? -9.395 -3.900 -5.295 1.00 90.00 82 ALA A O 1
ATOM 618 N N . THR A 1 83 ? -8.539 -4.875 -7.126 1.00 92.62 83 THR A N 1
ATOM 619 C CA . THR A 1 83 ? -9.436 -4.204 -8.077 1.00 92.62 83 THR A CA 1
ATOM 620 C C . THR A 1 83 ? -10.901 -4.564 -7.834 1.00 92.62 83 THR A C 1
ATOM 622 O O . THR A 1 83 ? -11.748 -3.673 -7.818 1.00 92.62 83 THR A O 1
ATOM 625 N N . VAL A 1 84 ? -11.215 -5.841 -7.597 1.00 94.12 84 VAL A N 1
ATOM 626 C CA . VAL A 1 84 ? -12.592 -6.273 -7.298 1.00 94.12 84 VAL A CA 1
ATOM 627 C C . VAL A 1 84 ? -13.108 -5.620 -6.012 1.00 94.12 84 VAL A C 1
ATOM 629 O O . VAL A 1 84 ? -14.225 -5.103 -6.000 1.00 94.12 84 VAL A O 1
ATOM 632 N N . ILE A 1 85 ? -12.292 -5.581 -4.953 1.00 91.88 85 ILE A N 1
ATOM 633 C CA . ILE A 1 85 ? -12.649 -4.923 -3.685 1.00 91.88 85 ILE A CA 1
ATOM 634 C C . ILE A 1 85 ? -12.875 -3.42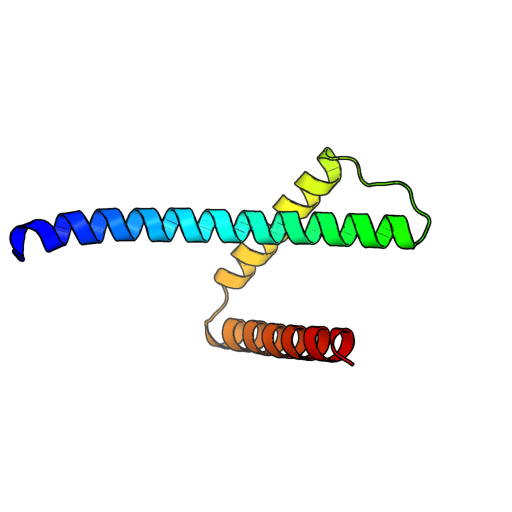3 -3.896 1.00 91.88 85 ILE A C 1
ATOM 636 O O . ILE A 1 85 ? -13.842 -2.871 -3.378 1.00 91.88 85 ILE A O 1
ATOM 640 N N . GLN A 1 86 ? -12.018 -2.761 -4.676 1.00 89.56 86 GLN A N 1
ATOM 641 C CA . GLN A 1 86 ? -12.132 -1.330 -4.943 1.00 89.56 86 GLN A CA 1
ATOM 642 C C . GLN A 1 86 ? -13.408 -0.990 -5.723 1.00 89.56 86 GLN A C 1
ATOM 644 O O . GLN A 1 86 ? -14.131 -0.074 -5.336 1.00 89.56 86 GLN A O 1
ATOM 649 N N . ILE A 1 87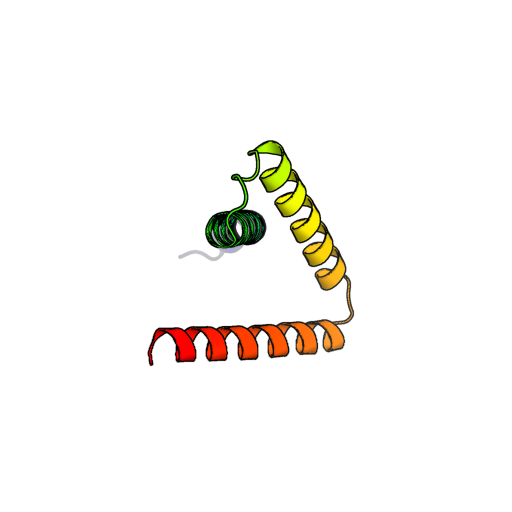 ? -13.718 -1.747 -6.780 1.00 93.19 87 ILE A N 1
ATOM 650 C CA . ILE A 1 87 ? -14.954 -1.569 -7.558 1.00 93.19 87 ILE A CA 1
ATOM 651 C C . ILE A 1 87 ? -16.180 -1.825 -6.673 1.00 93.19 87 ILE A C 1
ATOM 653 O O . ILE A 1 87 ? -17.116 -1.027 -6.681 1.00 93.19 87 ILE A O 1
ATOM 657 N N . GLY A 1 88 ? -16.160 -2.897 -5.875 1.00 91.31 88 GLY A N 1
ATOM 658 C CA . GLY A 1 88 ? -17.239 -3.212 -4.939 1.00 91.31 88 GLY A CA 1
ATOM 659 C C . GLY A 1 88 ? -17.451 -2.117 -3.890 1.00 91.31 88 GLY A C 1
ATOM 660 O O . GLY A 1 88 ? -18.584 -1.710 -3.649 1.00 91.31 88 GLY A O 1
ATOM 661 N N . GLY A 1 89 ? -16.370 -1.587 -3.314 1.00 89.12 89 GLY A N 1
ATOM 662 C CA . GLY A 1 89 ? -16.429 -0.497 -2.340 1.00 89.12 89 GLY A CA 1
ATOM 663 C C . GLY A 1 89 ? -17.016 0.788 -2.923 1.00 89.12 89 GLY A C 1
ATOM 664 O O . GLY A 1 89 ? -17.867 1.410 -2.293 1.00 89.12 89 GLY A O 1
ATOM 665 N N . VAL A 1 90 ? -16.625 1.158 -4.147 1.00 90.12 90 VAL A N 1
ATOM 666 C CA . VAL A 1 90 ? -17.208 2.318 -4.841 1.00 90.12 90 VAL A CA 1
ATOM 667 C C . VAL A 1 90 ? -18.697 2.103 -5.116 1.00 90.12 90 VAL A C 1
ATOM 669 O O . VAL A 1 90 ? -19.487 3.010 -4.874 1.00 90.12 90 VAL A O 1
ATOM 672 N N . ALA A 1 91 ? -19.101 0.911 -5.562 1.00 87.62 91 ALA A N 1
ATOM 673 C CA . ALA A 1 91 ? -20.508 0.610 -5.822 1.00 87.62 91 ALA A CA 1
ATOM 674 C C . ALA A 1 91 ? -21.385 0.749 -4.563 1.00 87.62 91 ALA A C 1
ATOM 676 O O . ALA A 1 91 ? -22.475 1.300 -4.654 1.00 87.62 91 ALA A O 1
ATOM 677 N N . ILE A 1 92 ? -20.896 0.316 -3.394 1.00 90.25 92 ILE A N 1
ATOM 678 C CA . ILE A 1 92 ? -21.613 0.454 -2.112 1.00 90.25 92 ILE A CA 1
ATOM 679 C C . ILE A 1 92 ? -21.780 1.922 -1.699 1.00 90.25 92 ILE A C 1
ATOM 681 O O . ILE A 1 92 ? -22.787 2.264 -1.101 1.00 90.25 92 ILE A O 1
ATOM 685 N N . ILE A 1 93 ? -20.801 2.785 -1.983 1.00 84.56 93 ILE A N 1
ATOM 686 C CA . ILE A 1 93 ? -20.872 4.213 -1.620 1.00 84.56 93 ILE A CA 1
ATOM 687 C C . ILE A 1 93 ? -21.844 4.979 -2.529 1.00 84.56 93 ILE A C 1
ATOM 689 O O . ILE A 1 93 ? -22.436 5.967 -2.103 1.00 84.56 93 ILE A O 1
ATOM 693 N N . VAL A 1 94 ? -21.952 4.572 -3.796 1.00 83.31 94 VAL A N 1
ATOM 694 C CA . VAL A 1 94 ? -22.767 5.266 -4.805 1.00 83.31 94 VAL A CA 1
ATOM 695 C C . VAL A 1 94 ? -24.256 4.912 -4.709 1.00 83.31 94 VAL A C 1
ATOM 697 O O . VAL A 1 94 ? -25.084 5.741 -5.086 1.00 83.31 94 VAL A O 1
ATOM 700 N N . ILE A 1 95 ? -24.590 3.701 -4.251 1.00 70.44 95 ILE A N 1
ATOM 701 C CA . ILE A 1 95 ? -25.972 3.221 -4.058 1.00 70.44 95 ILE A CA 1
ATOM 702 C C . ILE A 1 95 ? -26.514 3.714 -2.716 1.00 70.44 95 ILE A C 1
ATOM 704 O O . ILE A 1 95 ? -27.656 4.224 -2.714 1.00 70.44 95 ILE A O 1
#

Sequence (95 aa):
MTARYAPLTCFICGWFNFIGNVTSDVTLSSGFATILNAAMIISGNSSLSTGVQTGISIAISFIWVTTNALRIDRQGWIHTLATVIQIGGVAIIVI